Protein AF-A0A352IBJ4-F1 (afdb_monomer_lite)

Sequence (73 aa):
LSCYWSSFVDGVYAVGRAVSTSGNVAGPWVHDEKPFYVGGGHQMLFRDLQGRLRMSLHQDNNDAHLKILTLTE

Radius of gyration: 13.12 Å; chains: 1; boundin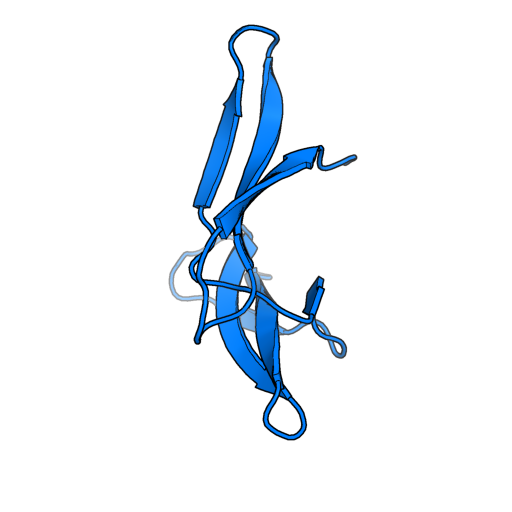g box: 30×33×26 Å

pLDDT: mean 93.72, std 7.31, range [58.41, 98.62]

Foldseek 3Di:
DKDWFWDDDPNWIFIWMWDAPVPDPVGPTDTDPDTPGTQWDPWDWDQPPVRFIWIWIWGDPVDTDIDIDTDDD

Secondary structure (DSSP, 8-state):
-EEEEEEEETTEEEEEEEEETTSSTT--EEE-SS-SEESEEEEEEEE-TTS-EEEEEEE-TTS-EEEEEEPP-

Structure (mmCIF, N/CA/C/O backbone):
data_AF-A0A352IBJ4-F1
#
_entry.id   AF-A0A352IBJ4-F1
#
loop_
_atom_site.group_PDB
_atom_site.id
_atom_site.type_symbol
_atom_site.label_atom_id
_atom_site.label_alt_id
_atom_site.label_comp_id
_atom_site.label_asym_id
_atom_site.label_entity_id
_atom_site.label_seq_id
_atom_site.pdbx_PDB_ins_code
_atom_site.Cartn_x
_atom_site.Cartn_y
_atom_site.Cartn_z
_atom_site.occupancy
_atom_site.B_iso_or_equiv
_atom_site.auth_seq_id
_atom_site.auth_comp_id
_atom_site.auth_asym_id
_atom_site.auth_atom_id
_atom_site.pdbx_PDB_model_num
ATOM 1 N N . LEU A 1 1 ? -8.850 -4.686 9.193 1.00 94.38 1 LEU A N 1
ATOM 2 C CA . LEU A 1 1 ? -7.467 -4.222 9.465 1.00 94.38 1 LEU A CA 1
ATOM 3 C C . LEU A 1 1 ? -6.628 -4.503 8.227 1.00 94.38 1 LEU A C 1
ATOM 5 O O . LEU A 1 1 ? -6.732 -5.610 7.714 1.00 94.38 1 LEU A O 1
ATOM 9 N N . SER A 1 2 ? -5.836 -3.538 7.755 1.00 95.69 2 SER A N 1
ATOM 10 C CA . SER A 1 2 ? -5.010 -3.695 6.548 1.00 95.69 2 S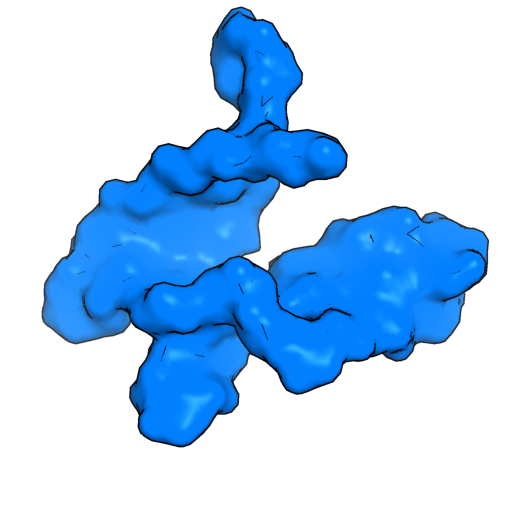ER A CA 1
ATOM 11 C C . SER A 1 2 ? -3.529 -3.553 6.884 1.00 95.69 2 SER A C 1
ATOM 13 O O . SER A 1 2 ? -3.148 -2.641 7.615 1.00 95.69 2 SER A O 1
ATOM 15 N N . CYS A 1 3 ? -2.708 -4.441 6.336 1.00 97.06 3 CYS A N 1
ATOM 16 C CA . CYS A 1 3 ? -1.255 -4.416 6.408 1.00 97.06 3 CYS A CA 1
ATOM 17 C C . CYS A 1 3 ? -0.704 -4.108 5.016 1.00 97.06 3 CYS A C 1
ATOM 19 O O . CYS A 1 3 ? -1.080 -4.763 4.043 1.00 97.06 3 CYS A O 1
ATOM 21 N N . TYR A 1 4 ? 0.182 -3.122 4.926 1.00 97.75 4 TYR A N 1
ATOM 22 C CA . TYR A 1 4 ? 0.933 -2.832 3.712 1.00 97.75 4 TYR A CA 1
ATOM 23 C C . TYR A 1 4 ? 2.382 -3.238 3.944 1.00 97.75 4 TYR A C 1
ATOM 25 O O . TYR A 1 4 ? 2.940 -2.979 5.010 1.00 97.75 4 TYR A O 1
ATOM 33 N N . TRP A 1 5 ? 2.995 -3.853 2.945 1.00 98.12 5 TRP A N 1
ATOM 34 C CA . TRP A 1 5 ? 4.363 -4.356 3.010 1.00 98.12 5 TRP A CA 1
ATOM 35 C C . TRP A 1 5 ? 4.990 -4.288 1.623 1.00 98.12 5 TRP A C 1
ATOM 37 O O . TRP A 1 5 ? 4.286 -4.062 0.642 1.00 98.12 5 TRP A O 1
ATOM 47 N N . SER A 1 6 ? 6.304 -4.449 1.524 1.00 97.38 6 SER A N 1
ATOM 48 C CA . SER A 1 6 ? 6.993 -4.322 0.241 1.00 97.38 6 SER A CA 1
ATOM 49 C C . SER A 1 6 ? 7.789 -5.566 -0.104 1.00 97.38 6 SER A C 1
ATOM 51 O O . SER A 1 6 ? 8.351 -6.222 0.772 1.00 97.38 6 SER A O 1
ATOM 53 N N . SER A 1 7 ? 7.832 -5.874 -1.394 1.00 96.81 7 SER A N 1
ATOM 54 C CA . SER A 1 7 ? 8.608 -6.967 -1.975 1.00 96.81 7 SER A CA 1
ATOM 55 C C . SER A 1 7 ? 8.865 -6.671 -3.456 1.00 96.81 7 SER A C 1
ATOM 57 O O . SER A 1 7 ? 8.736 -5.524 -3.882 1.00 96.81 7 SER A O 1
ATOM 59 N N . PHE A 1 8 ? 9.239 -7.677 -4.241 1.00 95.50 8 PHE A N 1
ATOM 60 C CA . PHE A 1 8 ? 9.550 -7.530 -5.660 1.00 95.50 8 PHE A CA 1
ATOM 61 C C . PHE A 1 8 ? 8.552 -8.292 -6.534 1.00 95.50 8 PHE A C 1
ATOM 63 O O . PHE A 1 8 ? 8.220 -9.440 -6.246 1.00 95.50 8 PHE A O 1
ATOM 70 N N . VAL A 1 9 ? 8.116 -7.657 -7.623 1.00 94.50 9 VAL A N 1
ATOM 71 C CA . VAL A 1 9 ? 7.356 -8.275 -8.719 1.00 94.50 9 VAL A CA 1
ATOM 72 C C . VAL A 1 9 ? 8.196 -8.116 -9.979 1.00 94.50 9 VAL A C 1
ATOM 74 O O . VAL A 1 9 ? 8.519 -6.991 -10.350 1.00 94.50 9 VAL A O 1
ATOM 77 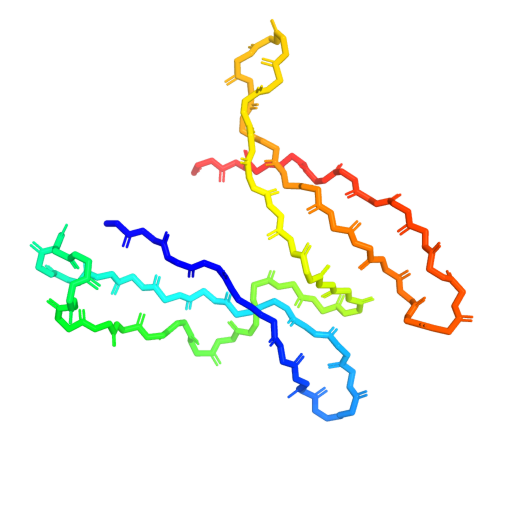N N . ASP A 1 10 ? 8.617 -9.228 -10.584 1.00 94.25 10 ASP A N 1
ATOM 78 C CA . ASP A 1 10 ? 9.467 -9.245 -11.786 1.00 94.25 10 ASP A CA 1
ATOM 79 C C . ASP A 1 10 ? 10.721 -8.350 -11.675 1.00 94.25 10 ASP A C 1
ATOM 81 O O . ASP A 1 10 ? 11.118 -7.657 -12.608 1.00 94.25 10 ASP A O 1
ATOM 85 N N . GLY A 1 11 ? 11.345 -8.337 -10.491 1.00 92.75 11 GLY A N 1
ATOM 86 C CA . GLY A 1 11 ? 12.537 -7.530 -10.199 1.00 92.75 11 GLY A CA 1
ATOM 87 C C . GLY A 1 11 ? 12.263 -6.054 -9.883 1.00 92.75 11 GLY A C 1
ATOM 88 O O . GLY A 1 11 ? 13.194 -5.326 -9.543 1.00 92.75 11 GLY A O 1
ATOM 89 N N . VAL A 1 12 ? 11.007 -5.608 -9.925 1.00 92.69 12 VAL A N 1
ATOM 90 C CA . VAL A 1 12 ? 10.607 -4.235 -9.596 1.00 92.69 12 VAL A CA 1
ATOM 91 C C . VAL A 1 12 ? 10.082 -4.169 -8.166 1.00 92.69 12 VAL A C 1
ATOM 93 O O . VAL A 1 12 ? 9.236 -4.970 -7.766 1.00 92.69 12 VAL A O 1
ATOM 96 N N . TYR A 1 13 ? 10.570 -3.203 -7.385 1.00 95.00 13 TYR A N 1
ATOM 97 C CA . TYR A 1 13 ? 10.105 -3.001 -6.013 1.00 95.00 13 TYR A CA 1
ATOM 98 C C . TYR A 1 13 ? 8.641 -2.543 -5.997 1.00 95.00 13 TYR A C 1
ATOM 100 O O . TYR A 1 13 ? 8.241 -1.677 -6.779 1.00 95.00 13 TYR A O 1
ATOM 108 N N . ALA A 1 14 ? 7.834 -3.148 -5.134 1.00 96.44 14 ALA A N 1
ATOM 109 C CA . ALA A 1 14 ? 6.388 -2.992 -5.128 1.00 96.44 14 ALA A CA 1
ATOM 110 C C . ALA A 1 14 ? 5.816 -3.051 -3.708 1.00 96.44 14 ALA A C 1
ATOM 112 O O . ALA A 1 14 ? 6.401 -3.640 -2.796 1.00 96.44 14 ALA A O 1
ATOM 113 N N . VAL A 1 15 ? 4.625 -2.481 -3.545 1.00 97.81 15 VAL A N 1
ATOM 114 C CA . VAL A 1 15 ? 3.829 -2.535 -2.318 1.00 97.81 15 VAL A CA 1
ATOM 115 C C . VAL A 1 15 ? 2.736 -3.579 -2.476 1.00 97.81 15 VAL A C 1
ATOM 117 O O . VAL A 1 15 ? 1.902 -3.475 -3.371 1.00 97.81 15 VAL A O 1
ATOM 120 N N . GLY A 1 16 ? 2.702 -4.556 -1.579 1.00 97.94 16 GLY A N 1
ATOM 121 C CA . GLY A 1 16 ? 1.575 -5.456 -1.380 1.00 97.94 16 GLY A CA 1
ATOM 122 C C . GLY A 1 16 ? 0.651 -4.959 -0.268 1.00 97.94 16 GLY A C 1
ATOM 123 O O . GLY A 1 16 ? 1.061 -4.217 0.629 1.00 97.94 16 GLY A O 1
ATOM 124 N N . ARG A 1 17 ? -0.602 -5.416 -0.302 1.00 97.94 17 ARG A N 1
ATOM 125 C CA . ARG A 1 17 ? -1.580 -5.213 0.769 1.00 97.94 17 ARG A CA 1
ATOM 126 C C . ARG A 1 17 ? -2.186 -6.555 1.166 1.00 97.94 17 ARG A C 1
ATOM 128 O O . ARG A 1 17 ? -2.469 -7.391 0.312 1.00 97.94 17 ARG A O 1
ATOM 135 N N . ALA A 1 18 ? -2.378 -6.747 2.464 1.00 98.06 18 ALA A N 1
ATOM 136 C CA . ALA A 1 18 ? -3.146 -7.850 3.016 1.00 98.06 18 ALA A CA 1
ATOM 137 C C . ALA A 1 18 ? -4.201 -7.318 3.989 1.00 98.06 18 ALA A C 1
ATOM 139 O O . ALA A 1 18 ? -3.962 -6.353 4.717 1.00 98.06 18 ALA A O 1
ATOM 140 N N . VAL A 1 19 ? -5.369 -7.951 4.017 1.00 98.00 19 VAL A N 1
ATOM 141 C CA . VAL A 1 19 ? -6.484 -7.596 4.898 1.00 98.00 19 VAL A CA 1
ATOM 142 C C . VAL A 1 19 ? -6.741 -8.748 5.860 1.00 98.00 19 VAL A C 1
ATOM 144 O O . VAL A 1 19 ? -6.882 -9.898 5.450 1.00 98.00 19 VAL A O 1
ATOM 147 N N . SER A 1 20 ? -6.795 -8.440 7.154 1.00 98.31 20 SER A N 1
ATOM 148 C CA . SER A 1 20 ? -7.189 -9.409 8.175 1.00 98.31 20 SER A CA 1
ATOM 149 C C . SER A 1 20 ? -8.704 -9.563 8.156 1.00 98.31 20 SER A C 1
ATOM 151 O O . SER A 1 20 ? -9.427 -8.598 8.437 1.00 98.31 20 SER A O 1
ATOM 153 N N . THR A 1 21 ? -9.182 -10.765 7.831 1.00 97.69 21 THR A N 1
ATOM 154 C CA . THR A 1 21 ? -10.621 -11.067 7.729 1.00 97.69 21 THR A CA 1
ATOM 155 C C . THR A 1 21 ? -11.292 -11.191 9.094 1.00 97.69 21 THR A C 1
ATOM 157 O O . THR A 1 21 ? -12.500 -11.008 9.201 1.00 97.69 21 THR A O 1
ATOM 160 N N . SER A 1 22 ? -10.513 -11.443 10.149 1.00 97.62 22 SER A N 1
ATOM 161 C CA . SER A 1 22 ? -10.988 -11.476 11.537 1.00 97.62 22 SER A CA 1
ATOM 162 C C . SER A 1 22 ? -10.934 -10.110 12.230 1.00 97.62 22 SER A C 1
ATOM 164 O O . SER A 1 22 ? -11.472 -9.949 13.321 1.00 97.62 22 SER A O 1
ATOM 166 N N . GLY A 1 23 ? -10.223 -9.136 11.652 1.00 97.31 23 GLY A N 1
ATOM 167 C CA . GLY A 1 23 ? -9.893 -7.874 12.318 1.00 97.31 23 GLY A CA 1
ATOM 168 C C . GLY A 1 23 ? -8.775 -7.978 13.367 1.00 97.31 23 GLY A C 1
ATOM 169 O O . GLY A 1 23 ? -8.371 -6.948 13.903 1.00 97.31 23 GLY A O 1
ATOM 170 N N . ASN A 1 24 ? -8.233 -9.172 13.628 1.00 97.75 24 ASN A N 1
ATOM 171 C CA . ASN A 1 24 ? -7.128 -9.390 14.562 1.00 97.75 24 ASN A CA 1
ATOM 172 C C . ASN A 1 24 ? -5.766 -9.242 13.860 1.00 97.75 24 ASN A C 1
ATOM 174 O O . ASN A 1 24 ? -5.607 -9.634 12.702 1.00 97.75 24 ASN A O 1
ATOM 178 N N . VAL A 1 25 ? -4.764 -8.719 14.571 1.00 97.00 25 VAL A N 1
ATOM 179 C CA . VAL A 1 25 ? -3.380 -8.601 14.080 1.00 97.00 25 VAL A CA 1
ATOM 180 C C . VAL A 1 25 ? -2.750 -9.959 13.744 1.00 97.00 25 VAL A C 1
ATOM 182 O O . VAL A 1 25 ? -1.947 -10.055 12.820 1.00 97.00 25 VAL A O 1
ATOM 185 N N . ALA A 1 26 ? -3.162 -11.029 14.429 1.00 97.31 26 ALA A N 1
ATOM 186 C CA . ALA A 1 26 ? -2.721 -12.394 14.146 1.00 97.31 26 ALA A CA 1
ATOM 187 C C . ALA A 1 26 ? -3.298 -12.964 12.832 1.00 97.31 26 ALA A C 1
ATOM 189 O O . ALA A 1 26 ? -2.896 -14.042 12.403 1.00 97.31 26 ALA A O 1
ATOM 190 N N . GLY A 1 27 ? -4.219 -12.250 12.175 1.00 96.38 27 GLY A N 1
ATOM 191 C CA . GLY A 1 27 ? -4.893 -12.708 10.963 1.00 96.38 27 GLY A CA 1
ATOM 192 C C . GLY A 1 27 ? -6.126 -13.579 11.254 1.00 96.38 27 GLY A C 1
ATOM 193 O O . GLY A 1 27 ? -6.721 -13.457 12.330 1.00 96.38 27 GLY A O 1
ATOM 194 N N . PRO A 1 28 ? -6.552 -14.441 10.312 1.00 98.06 28 PRO A N 1
ATOM 195 C CA . PRO A 1 28 ? -5.882 -14.769 9.050 1.00 98.06 28 PRO A CA 1
ATOM 196 C C . PRO A 1 28 ? -5.843 -13.587 8.072 1.00 98.06 28 PRO A C 1
ATOM 198 O O . PRO A 1 28 ? -6.742 -12.745 8.056 1.00 98.06 28 PRO A O 1
ATOM 201 N N . TRP A 1 29 ? -4.778 -13.531 7.272 1.00 98.62 29 TRP A N 1
ATOM 202 C CA . TRP A 1 29 ? -4.513 -12.462 6.311 1.00 98.62 29 TRP A CA 1
ATOM 203 C C . TRP A 1 29 ? -4.793 -12.937 4.886 1.00 98.62 29 TRP A C 1
ATOM 205 O O . TRP A 1 29 ? -4.245 -13.947 4.450 1.00 98.62 29 TRP A O 1
ATOM 215 N N . VAL A 1 30 ? -5.625 -12.194 4.158 1.00 98.50 30 VAL A N 1
ATOM 216 C CA . VAL A 1 30 ? -5.873 -12.403 2.726 1.00 98.50 30 VAL A CA 1
ATOM 217 C C . VAL A 1 30 ? -5.136 -11.321 1.951 1.00 98.50 30 VAL A C 1
ATOM 219 O O . VAL A 1 30 ? -5.298 -10.135 2.238 1.00 98.50 30 VAL A O 1
ATOM 222 N N . HIS A 1 31 ? -4.302 -11.730 1.001 1.00 98.19 31 HIS A N 1
ATOM 223 C CA . HIS A 1 31 ? -3.516 -10.827 0.165 1.00 98.19 31 HIS A CA 1
ATOM 224 C C . HIS A 1 31 ? -4.330 -10.368 -1.046 1.00 98.19 31 HIS A C 1
ATOM 226 O O . HIS A 1 31 ? -5.081 -11.158 -1.616 1.00 98.19 31 HIS A O 1
ATOM 232 N N . ASP A 1 32 ? -4.146 -9.114 -1.462 1.00 97.75 32 ASP A N 1
ATOM 233 C CA . ASP A 1 32 ? -4.600 -8.686 -2.785 1.00 97.75 32 ASP A CA 1
ATOM 234 C C . ASP A 1 32 ? -3.816 -9.452 -3.867 1.00 97.75 32 ASP A C 1
ATOM 236 O O . ASP A 1 32 ? -2.605 -9.643 -3.745 1.00 97.75 32 ASP A O 1
ATOM 240 N N . GLU A 1 33 ? -4.490 -9.861 -4.946 1.00 97.12 33 GLU A N 1
ATOM 241 C CA . GLU A 1 33 ? -3.858 -10.618 -6.043 1.00 97.12 33 GLU A CA 1
ATOM 242 C C . GLU A 1 33 ? -2.815 -9.803 -6.819 1.00 97.12 33 GLU A C 1
ATOM 244 O O . GLU A 1 33 ? -1.898 -10.361 -7.421 1.00 97.12 33 GLU A O 1
ATOM 249 N N . LYS A 1 34 ? -2.964 -8.475 -6.831 1.00 97.25 34 LYS A N 1
ATOM 250 C CA . LYS A 1 34 ? -2.084 -7.544 -7.541 1.00 97.25 34 LYS A CA 1
ATOM 251 C C . LYS A 1 34 ? -1.378 -6.622 -6.550 1.00 97.25 34 LYS A C 1
ATOM 253 O O . LYS A 1 34 ? -1.960 -6.287 -5.517 1.00 97.25 34 LYS A O 1
ATOM 258 N N . PRO A 1 35 ? -0.153 -6.164 -6.868 1.00 96.81 35 PRO A N 1
ATOM 259 C CA . PRO A 1 35 ? 0.506 -5.150 -6.062 1.00 96.81 35 PRO A CA 1
ATOM 260 C C . PRO A 1 35 ? -0.356 -3.887 -5.998 1.00 96.81 35 PRO A C 1
ATOM 262 O O . PRO A 1 35 ? -0.928 -3.446 -6.995 1.00 96.81 35 PRO A O 1
ATOM 265 N N . PHE A 1 36 ? -0.414 -3.292 -4.813 1.00 96.38 36 PHE A N 1
ATOM 266 C CA . PHE A 1 36 ? -1.075 -2.017 -4.567 1.00 96.38 36 PHE A CA 1
ATOM 267 C C . PHE A 1 36 ? -0.337 -0.859 -5.253 1.00 96.38 36 PHE A C 1
ATOM 269 O O . PHE A 1 36 ? -0.953 0.102 -5.707 1.00 96.38 36 PHE A O 1
ATOM 276 N N . TYR A 1 37 ? 0.993 -0.948 -5.330 1.00 95.44 37 TYR A N 1
ATOM 277 C CA . TYR A 1 37 ? 1.849 0.025 -6.005 1.00 95.44 37 TYR A CA 1
ATOM 278 C C . TYR A 1 37 ? 3.082 -0.661 -6.601 1.00 95.44 37 TYR A C 1
ATOM 280 O O . TYR A 1 37 ? 3.580 -1.624 -6.024 1.00 95.44 37 TYR A O 1
ATOM 288 N N . VAL A 1 38 ? 3.596 -0.155 -7.724 1.00 94.81 38 VAL A N 1
ATOM 289 C CA . VAL A 1 38 ? 4.787 -0.678 -8.418 1.00 94.81 38 VAL A CA 1
ATOM 290 C C . VAL A 1 38 ? 5.780 0.459 -8.668 1.00 94.81 38 VAL A C 1
ATOM 292 O O . VAL A 1 38 ? 5.377 1.578 -8.978 1.00 94.81 38 VAL A O 1
ATOM 295 N N . GLY A 1 39 ? 7.075 0.167 -8.537 1.00 93.38 39 GLY A N 1
ATOM 296 C CA . GLY A 1 39 ? 8.181 1.112 -8.727 1.00 93.38 39 GLY A CA 1
ATOM 297 C C . GLY A 1 39 ? 8.701 1.740 -7.431 1.00 93.38 39 GLY A C 1
ATOM 298 O O . GLY A 1 39 ? 9.591 2.582 -7.468 1.00 93.38 39 GLY A O 1
ATOM 299 N N . GLY A 1 40 ? 8.169 1.349 -6.274 1.00 93.88 40 GLY A N 1
ATOM 300 C CA . GLY A 1 40 ? 8.546 1.901 -4.975 1.00 93.88 40 GLY A CA 1
ATOM 301 C C . GLY A 1 40 ? 7.965 1.106 -3.813 1.00 93.88 40 GLY A C 1
ATOM 302 O O . GLY A 1 40 ? 7.146 0.206 -4.012 1.00 93.88 40 GLY A O 1
ATOM 303 N N . GLY A 1 41 ? 8.379 1.448 -2.596 1.00 95.56 41 GLY A N 1
ATOM 304 C CA . GLY A 1 41 ? 7.958 0.734 -1.396 1.00 95.56 41 GLY A CA 1
ATOM 305 C C . GLY A 1 41 ? 8.484 1.337 -0.099 1.00 95.56 41 GLY A C 1
ATOM 306 O O . GLY A 1 41 ? 8.745 2.537 -0.015 1.00 95.56 41 GLY A O 1
ATOM 307 N N . HIS A 1 42 ? 8.566 0.498 0.935 1.00 96.31 42 HIS A N 1
ATOM 308 C CA . HIS A 1 42 ? 8.775 0.895 2.328 1.00 96.31 42 HIS A CA 1
ATOM 309 C C . HIS A 1 42 ? 7.786 1.990 2.749 1.00 96.31 42 HIS A C 1
ATOM 311 O O . HIS A 1 42 ? 8.143 3.034 3.296 1.00 96.31 42 HIS A O 1
ATOM 317 N N . GLN A 1 43 ? 6.518 1.769 2.419 1.00 96.88 43 GLN A N 1
ATOM 318 C CA . GLN A 1 43 ? 5.483 2.761 2.630 1.00 96.88 43 GLN A CA 1
ATOM 319 C C . GLN A 1 43 ? 5.012 2.830 4.083 1.00 96.88 43 GLN A C 1
ATOM 321 O O . GLN A 1 43 ? 4.898 1.815 4.773 1.00 96.88 43 GLN A O 1
ATOM 326 N N . MET A 1 44 ? 4.606 4.026 4.494 1.00 97.25 44 MET A N 1
ATOM 327 C CA . MET A 1 44 ? 3.819 4.257 5.700 1.00 97.25 44 MET A CA 1
ATOM 328 C C . MET A 1 44 ? 2.601 5.132 5.395 1.00 97.25 44 MET A C 1
ATOM 330 O O . MET A 1 44 ? 2.589 5.916 4.441 1.00 97.25 44 MET A O 1
ATOM 334 N N . LEU A 1 45 ? 1.544 4.937 6.183 1.00 96.62 45 LEU A N 1
ATOM 335 C CA . LEU A 1 45 ? 0.282 5.656 6.058 1.00 96.62 45 LEU A CA 1
ATOM 336 C C . LEU A 1 45 ? 0.137 6.665 7.186 1.00 96.62 45 LEU A C 1
ATOM 338 O O . LEU A 1 45 ? 0.444 6.365 8.337 1.00 96.62 45 LEU A O 1
ATOM 342 N N . PHE A 1 46 ? -0.388 7.839 6.861 1.00 96.75 46 PHE A N 1
ATOM 343 C CA . PHE A 1 46 ? -0.680 8.882 7.836 1.00 96.75 46 PHE A CA 1
ATOM 344 C C . PHE A 1 46 ? -1.864 9.727 7.371 1.00 96.75 46 PHE A C 1
ATOM 346 O O . PHE A 1 46 ? -2.212 9.734 6.190 1.00 96.75 46 PHE A O 1
ATOM 353 N N . ARG A 1 47 ? -2.492 10.449 8.300 1.00 96.69 47 ARG A N 1
ATOM 354 C CA . ARG A 1 47 ? -3.423 11.525 7.949 1.00 96.69 47 ARG A CA 1
ATOM 355 C C . ARG A 1 47 ? -2.654 12.836 7.936 1.00 96.69 47 ARG A C 1
ATOM 357 O O . ARG A 1 47 ? -1.924 13.118 8.884 1.00 96.69 47 ARG A O 1
ATOM 364 N N . ASP A 1 48 ? -2.774 13.599 6.856 1.00 96.81 48 ASP A N 1
ATOM 365 C CA . ASP A 1 48 ? -2.167 14.929 6.799 1.00 96.81 48 ASP A CA 1
ATOM 366 C C . ASP A 1 48 ? -2.900 15.928 7.708 1.00 96.81 48 ASP A C 1
ATOM 368 O O . ASP A 1 48 ? -3.902 15.606 8.348 1.00 96.81 48 ASP A O 1
ATOM 372 N N . LEU A 1 49 ? -2.406 17.167 7.756 1.00 97.38 49 LEU A N 1
ATOM 373 C CA . LEU A 1 49 ? -2.985 18.230 8.584 1.00 97.38 49 LEU A CA 1
ATOM 374 C C . LEU A 1 49 ? -4.416 18.620 8.168 1.00 97.38 49 LEU A C 1
ATOM 376 O O . LEU A 1 49 ? -5.092 19.324 8.911 1.00 97.38 49 LEU A O 1
ATOM 380 N N . GLN A 1 50 ? -4.885 18.173 6.998 1.00 96.88 50 GLN A N 1
ATOM 381 C CA . GLN A 1 50 ? -6.257 18.345 6.516 1.00 96.88 50 GLN A CA 1
ATOM 382 C C . GLN A 1 50 ? -7.102 17.068 6.701 1.00 96.88 50 GLN A C 1
ATOM 384 O O . GLN A 1 50 ? -8.229 17.002 6.218 1.00 96.88 50 GLN A O 1
ATOM 389 N N . GLY A 1 51 ? -6.577 16.046 7.386 1.00 96.31 51 GLY A N 1
ATOM 390 C CA . GLY A 1 51 ? -7.269 14.790 7.683 1.00 96.31 51 GLY A CA 1
ATOM 391 C C . GLY A 1 51 ? -7.287 13.768 6.540 1.00 96.31 51 GLY A C 1
ATOM 392 O O . GLY A 1 51 ? -7.851 12.678 6.708 1.00 96.31 51 GLY A O 1
ATOM 393 N N . ARG A 1 52 ? -6.661 14.065 5.394 1.00 96.00 52 ARG A N 1
ATOM 394 C CA . ARG A 1 52 ? -6.664 13.180 4.217 1.00 96.00 52 ARG A CA 1
ATOM 395 C C . ARG A 1 52 ? -5.712 12.014 4.437 1.00 96.00 52 ARG A C 1
ATOM 397 O O . ARG A 1 52 ? -4.598 12.215 4.919 1.00 96.00 52 ARG A O 1
ATOM 404 N N . LEU A 1 53 ? -6.121 10.809 4.045 1.00 96.19 53 LEU A N 1
ATOM 405 C CA . LEU A 1 53 ? -5.250 9.639 4.107 1.00 96.19 53 LEU A CA 1
ATOM 406 C C . LEU A 1 53 ? -4.155 9.736 3.035 1.00 96.19 53 LEU A C 1
ATOM 408 O O . LEU A 1 53 ? -4.428 9.877 1.840 1.00 96.19 53 LEU A O 1
ATOM 412 N N . ARG A 1 54 ? -2.900 9.671 3.473 1.00 97.19 54 ARG A N 1
ATOM 413 C CA . ARG A 1 54 ? -1.704 9.752 2.636 1.00 97.19 54 ARG A CA 1
ATOM 414 C C . ARG A 1 54 ? -0.870 8.490 2.779 1.00 97.19 54 ARG A C 1
ATOM 416 O O . ARG A 1 54 ? -0.829 7.886 3.849 1.00 97.19 54 ARG A O 1
ATOM 423 N N . MET A 1 55 ? -0.156 8.150 1.712 1.00 96.81 55 MET A N 1
ATOM 424 C CA . MET A 1 55 ? 0.898 7.142 1.719 1.00 96.81 55 MET A CA 1
ATOM 425 C C . MET A 1 55 ? 2.224 7.804 1.357 1.00 96.81 55 MET A C 1
ATOM 427 O O . MET A 1 55 ? 2.336 8.389 0.284 1.00 96.81 55 MET A O 1
ATOM 431 N N . SER A 1 56 ? 3.213 7.711 2.241 1.00 97.12 56 SER A N 1
ATOM 432 C CA . SER A 1 56 ? 4.600 8.100 1.968 1.00 97.12 56 SER A CA 1
ATOM 433 C C . SER A 1 56 ? 5.404 6.859 1.618 1.00 97.12 56 SER A C 1
ATOM 435 O O . SER A 1 56 ? 5.319 5.879 2.351 1.00 97.12 56 SER A O 1
ATOM 437 N N . LEU A 1 57 ? 6.194 6.906 0.548 1.00 96.44 57 LEU A N 1
ATOM 438 C CA . LEU A 1 57 ? 7.082 5.824 0.109 1.00 96.44 57 LEU A CA 1
ATOM 439 C C . LEU A 1 57 ? 8.279 6.387 -0.662 1.00 96.44 57 LEU A C 1
ATOM 441 O O . LEU A 1 57 ? 8.212 7.514 -1.154 1.00 96.44 57 LEU A O 1
ATOM 445 N N . HIS A 1 58 ? 9.354 5.611 -0.791 1.00 94.44 58 HIS A N 1
ATOM 446 C CA . HIS A 1 58 ? 10.417 5.939 -1.742 1.00 94.44 58 HIS A CA 1
ATOM 447 C C . HIS A 1 58 ? 10.183 5.218 -3.072 1.00 94.44 58 HIS A C 1
ATOM 449 O O . HIS A 1 58 ? 9.702 4.082 -3.102 1.00 94.44 58 HIS A O 1
ATOM 455 N N . GLN A 1 59 ? 10.519 5.888 -4.169 1.00 88.50 59 GLN A N 1
ATOM 456 C CA . GLN A 1 59 ? 10.478 5.351 -5.526 1.00 88.50 59 GLN A CA 1
ATOM 457 C C . GLN A 1 59 ? 11.896 5.292 -6.096 1.00 88.50 59 GLN A C 1
ATOM 459 O O . GLN A 1 59 ? 12.723 6.109 -5.704 1.00 88.50 59 GLN A O 1
ATOM 464 N N . ASP A 1 60 ? 12.146 4.350 -7.008 1.00 79.12 60 ASP A N 1
ATOM 465 C CA . ASP A 1 60 ? 13.429 4.147 -7.693 1.00 79.12 60 ASP A CA 1
ATOM 466 C C . ASP A 1 60 ? 14.576 3.822 -6.727 1.00 79.12 60 ASP A C 1
ATOM 468 O O . ASP A 1 60 ? 15.327 4.673 -6.274 1.00 79.12 60 ASP A O 1
ATOM 472 N N . ASN A 1 61 ? 14.731 2.533 -6.410 1.00 69.50 61 ASN A N 1
ATOM 473 C CA . ASN A 1 61 ? 15.589 2.073 -5.309 1.00 69.50 61 ASN A CA 1
ATOM 474 C C . ASN A 1 61 ? 17.092 2.400 -5.471 1.00 69.50 61 ASN A C 1
ATOM 476 O O . ASN A 1 61 ? 17.837 2.326 -4.499 1.00 69.50 61 ASN A O 1
ATOM 480 N N . ASN A 1 62 ? 17.529 2.757 -6.683 1.00 71.81 62 ASN A N 1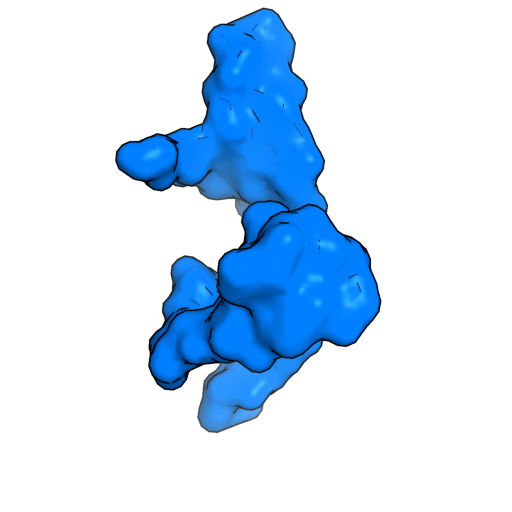
ATOM 481 C CA . ASN A 1 62 ? 18.905 3.167 -6.985 1.00 71.81 62 ASN A CA 1
ATOM 482 C C . ASN A 1 62 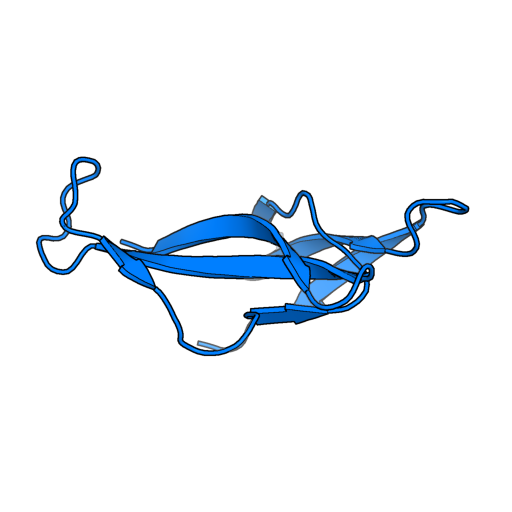? 19.096 4.699 -7.005 1.00 71.81 62 ASN A C 1
ATOM 484 O O . ASN A 1 62 ? 20.236 5.153 -6.992 1.00 71.81 62 ASN A O 1
ATOM 488 N N . ASP A 1 63 ? 18.009 5.478 -7.029 1.00 79.31 63 ASP A N 1
ATOM 489 C CA . ASP A 1 63 ? 17.992 6.948 -6.955 1.00 79.31 63 ASP A CA 1
ATOM 490 C C . ASP A 1 63 ? 16.733 7.405 -6.196 1.00 79.31 63 ASP A C 1
ATOM 492 O O . ASP A 1 63 ? 15.761 7.943 -6.743 1.00 79.31 63 ASP A O 1
ATOM 496 N N . ALA A 1 64 ? 16.720 7.042 -4.912 1.00 78.06 64 ALA A N 1
ATOM 497 C CA . ALA A 1 64 ? 15.515 7.048 -4.107 1.00 78.06 64 ALA A CA 1
ATOM 498 C C . ALA A 1 64 ? 14.985 8.468 -3.886 1.00 78.06 64 ALA A C 1
ATOM 500 O O . ALA A 1 64 ? 15.633 9.298 -3.248 1.00 78.06 64 ALA A O 1
ATOM 501 N N . HIS A 1 65 ? 13.750 8.715 -4.318 1.00 84.88 65 HIS A N 1
ATOM 502 C CA . HIS A 1 65 ? 13.046 9.964 -4.044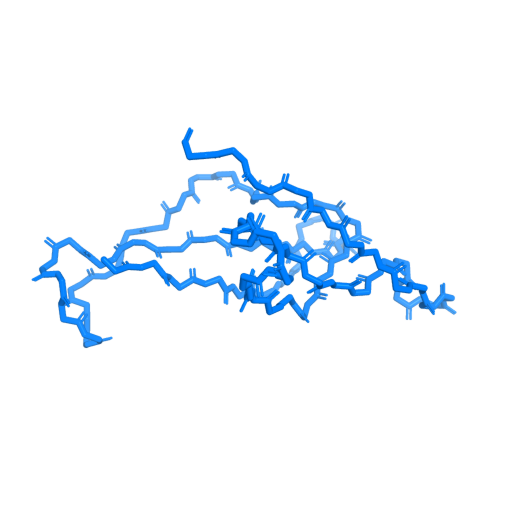 1.00 84.88 65 HIS A CA 1
ATOM 503 C C . HIS A 1 65 ? 11.710 9.723 -3.343 1.00 84.88 65 HIS A C 1
ATOM 505 O O . HIS A 1 65 ? 11.001 8.743 -3.584 1.00 84.88 65 HIS A O 1
ATOM 511 N N . LEU A 1 66 ? 11.375 10.642 -2.436 1.00 88.94 66 LEU A N 1
ATOM 512 C CA . LEU A 1 66 ? 10.137 10.606 -1.668 1.00 88.94 66 LEU A CA 1
ATOM 513 C C . LEU A 1 66 ? 8.931 10.865 -2.575 1.00 88.94 66 LEU A C 1
ATOM 515 O O . LEU A 1 66 ? 8.887 11.853 -3.308 1.00 88.94 66 LEU A O 1
ATOM 519 N N . LYS A 1 67 ? 7.898 10.036 -2.428 1.00 92.50 67 LYS A N 1
ATOM 520 C CA . LYS A 1 67 ? 6.589 10.228 -3.047 1.00 92.50 67 LYS A CA 1
ATOM 521 C C . LYS A 1 67 ? 5.491 10.179 -1.991 1.00 92.50 67 LYS A C 1
ATOM 523 O O . LYS A 1 67 ? 5.483 9.299 -1.133 1.00 92.50 67 LYS A O 1
ATOM 528 N N . ILE A 1 68 ? 4.543 11.116 -2.075 1.00 92.75 68 ILE A N 1
ATOM 529 C CA . ILE A 1 68 ? 3.362 11.156 -1.203 1.00 92.75 68 ILE A CA 1
ATOM 530 C C . ILE A 1 68 ? 2.099 10.991 -2.048 1.00 92.75 68 ILE A C 1
ATOM 532 O O . ILE A 1 68 ? 1.629 11.940 -2.677 1.00 92.75 68 ILE A O 1
ATOM 536 N N . LEU A 1 69 ? 1.502 9.805 -2.006 1.00 93.06 69 LEU A N 1
ATOM 537 C CA . LEU A 1 69 ? 0.238 9.510 -2.675 1.00 93.06 69 LEU A CA 1
ATOM 538 C C . LEU A 1 69 ? -0.944 9.949 -1.800 1.00 93.06 69 LEU A C 1
ATOM 540 O O . LEU A 1 69 ? -0.882 9.868 -0.571 1.00 93.06 69 LEU A O 1
ATOM 544 N N . THR A 1 70 ? -2.020 10.420 -2.429 1.00 93.31 70 THR A N 1
ATOM 545 C CA . THR A 1 70 ? -3.323 10.573 -1.761 1.00 93.31 70 THR A CA 1
ATOM 546 C C . THR A 1 70 ? -4.083 9.274 -1.955 1.00 93.31 70 THR A C 1
ATOM 548 O O . THR A 1 70 ? -4.222 8.839 -3.096 1.00 93.31 70 THR A O 1
ATOM 551 N N . LEU A 1 71 ? -4.559 8.662 -0.874 1.00 89.94 71 LEU A N 1
ATOM 552 C CA . LEU A 1 71 ? -5.426 7.496 -0.976 1.00 89.94 71 LEU A CA 1
ATOM 553 C C . LEU A 1 71 ? -6.880 7.949 -0.927 1.00 89.94 71 LEU A C 1
ATOM 555 O O . LEU A 1 71 ? -7.265 8.715 -0.044 1.00 89.94 71 LEU A O 1
ATOM 559 N N . THR A 1 72 ? -7.667 7.480 -1.883 1.00 79.88 72 THR A N 1
ATOM 560 C CA . THR A 1 72 ? -9.125 7.551 -1.823 1.00 79.88 72 THR A CA 1
ATOM 561 C C . THR A 1 72 ? -9.623 6.266 -1.174 1.00 79.88 72 THR A C 1
ATOM 563 O O . THR A 1 72 ? -9.120 5.189 -1.503 1.00 79.88 72 THR A O 1
ATOM 566 N N . GLU A 1 73 ? -10.537 6.399 -0.214 1.00 58.41 73 GLU A N 1
ATOM 567 C CA . GLU A 1 73 ? -11.259 5.261 0.374 1.00 58.41 73 GLU A CA 1
ATOM 568 C C . GLU A 1 73 ? -12.124 4.545 -0.671 1.00 58.41 73 GLU A C 1
ATOM 570 O O . GLU A 1 73 ? -12.592 5.224 -1.617 1.00 58.41 73 GLU A O 1
#